Protein AF-A0A6C0M1I7-F1 (afdb_monomer_lite)

Radius of gyration: 25.64 Å; chains: 1; bounding box: 71×27×76 Å

Sequence (107 aa):
MKKLSLLESINTSKLFLGIMMILLNLGSKYLVDEFSNTEEDHSRNIILRRIAVFAVCFVGTRDIVTSLILTSGFVILASGIERRPTPKPETKKLASPYTSDPPMFKA

Foldseek 3Di:
DPVVVVQVCLLPDPVNLVVLVVLLVVLVVVVVVLVPDDPVCVVVCVVSVLSNQLSVLCNVPSGNVRSVVVSVVVVVVVVVVPPDDDDDPPPPPPPPPPPPDPPDPDD

Secondary structure (DSSP, 8-state):
--HHHHHHHHHH-HHHHHHHHHHHHHHHHHHHHHHSS-HHHHTTSHHHHHHHHHHHHHHHH--HHHHHHHHHHHHHHHHHH----PPP--------TT-S-------

Structure (mmCIF, N/CA/C/O backbone):
data_AF-A0A6C0M1I7-F1
#
_entry.id   AF-A0A6C0M1I7-F1
#
loop_
_atom_site.group_PDB
_atom_site.id
_atom_site.type_symbol
_atom_site.label_atom_id
_atom_site.label_alt_id
_atom_site.label_comp_id
_atom_site.label_asym_id
_atom_site.label_entity_id
_atom_site.label_seq_id
_atom_site.pdbx_PDB_ins_code
_atom_site.Cartn_x
_atom_site.Cartn_y
_atom_site.Cartn_z
_atom_site.occupancy
_atom_site.B_iso_or_equiv
_atom_site.auth_seq_id
_atom_site.auth_comp_id
_atom_site.auth_asym_id
_atom_site.auth_atom_id
_atom_site.pdbx_PDB_model_num
ATOM 1 N N . MET A 1 1 ? -9.049 -9.535 25.785 1.00 51.41 1 MET A N 1
ATOM 2 C CA . MET A 1 1 ? -9.431 -9.206 24.392 1.00 51.41 1 MET A CA 1
ATOM 3 C C . MET A 1 1 ? -9.234 -7.708 24.116 1.00 51.41 1 MET A C 1
ATOM 5 O O . MET A 1 1 ? -10.201 -6.971 24.079 1.00 51.41 1 MET A O 1
ATOM 9 N N . LYS A 1 2 ? -7.988 -7.228 23.965 1.00 57.31 2 LYS A N 1
ATOM 10 C CA . LYS A 1 2 ? -7.682 -5.793 23.722 1.00 57.31 2 LYS A CA 1
ATOM 11 C C . LYS A 1 2 ? -7.192 -5.483 22.294 1.00 57.31 2 LYS A C 1
ATOM 13 O O . LYS A 1 2 ? -6.983 -4.328 21.961 1.00 57.31 2 LYS A O 1
ATOM 18 N N . LYS A 1 3 ? -6.993 -6.499 21.441 1.00 56.00 3 LYS A N 1
ATOM 19 C CA . LYS A 1 3 ? -6.393 -6.314 20.103 1.00 56.00 3 LYS A CA 1
ATOM 20 C C . LYS A 1 3 ? -7.342 -5.703 19.059 1.00 56.00 3 LYS A C 1
ATOM 22 O O . LYS A 1 3 ? -6.857 -5.067 18.133 1.00 56.00 3 LYS A O 1
ATOM 27 N N . LEU A 1 4 ? -8.658 -5.858 19.215 1.00 60.91 4 LEU A N 1
ATOM 28 C CA . LEU A 1 4 ? -9.645 -5.366 18.242 1.00 60.91 4 LEU A CA 1
ATOM 29 C C . LEU A 1 4 ? -9.843 -3.843 18.325 1.00 60.91 4 LEU A C 1
ATOM 31 O O . LEU A 1 4 ? -9.925 -3.191 17.290 1.00 60.91 4 LEU A O 1
ATOM 35 N N . SER A 1 5 ? -9.791 -3.257 19.528 1.00 65.06 5 SER A N 1
ATOM 36 C CA . SER A 1 5 ? -10.058 -1.821 19.715 1.00 65.06 5 SER A CA 1
ATOM 37 C C . SER A 1 5 ? -8.992 -0.917 19.090 1.00 65.06 5 SER A C 1
ATOM 39 O O . SER A 1 5 ? -9.295 0.195 18.664 1.00 65.06 5 SER A O 1
ATOM 41 N N . LEU A 1 6 ? -7.737 -1.377 19.028 1.00 68.06 6 LEU A N 1
ATOM 42 C CA . LEU A 1 6 ? -6.648 -0.630 18.392 1.00 68.06 6 LEU A CA 1
ATOM 43 C C . LEU A 1 6 ? -6.784 -0.635 16.867 1.00 68.06 6 LEU A C 1
ATOM 45 O O . LEU A 1 6 ? -6.601 0.406 16.246 1.00 68.06 6 LEU A O 1
ATOM 49 N N . LEU A 1 7 ? -7.151 -1.774 16.273 1.00 71.94 7 LEU A N 1
ATOM 50 C CA . LEU A 1 7 ? -7.402 -1.873 14.833 1.00 71.94 7 LEU A CA 1
ATOM 51 C C . LEU A 1 7 ? -8.602 -1.015 14.419 1.00 71.94 7 LEU A C 1
ATOM 53 O O . LEU A 1 7 ? -8.497 -0.258 13.459 1.00 71.94 7 LEU A O 1
ATOM 57 N N . GLU A 1 8 ? -9.695 -1.047 15.186 1.00 70.75 8 GLU A N 1
ATOM 58 C CA . GLU A 1 8 ? -10.840 -0.154 14.966 1.00 70.75 8 GLU A CA 1
ATOM 59 C C . GLU A 1 8 ? -10.455 1.320 15.083 1.00 70.75 8 GLU A C 1
ATOM 61 O O . GLU A 1 8 ? -10.842 2.124 14.235 1.00 70.75 8 GLU A O 1
ATOM 66 N N . SER A 1 9 ? -9.657 1.676 16.094 1.00 71.12 9 SER A N 1
ATOM 67 C CA . SER A 1 9 ? -9.209 3.059 16.297 1.00 71.12 9 SER A CA 1
ATOM 68 C C . SER A 1 9 ? -8.339 3.559 15.143 1.00 71.12 9 SER A C 1
ATOM 70 O O . SER A 1 9 ? -8.429 4.724 14.767 1.00 71.12 9 SER A O 1
ATOM 72 N N . ILE A 1 10 ? -7.508 2.694 14.553 1.00 72.25 10 ILE A N 1
ATOM 73 C CA . ILE A 1 10 ? -6.660 3.063 13.413 1.00 72.25 10 ILE A CA 1
ATOM 74 C C . ILE A 1 10 ? -7.488 3.141 12.123 1.00 72.25 10 ILE A C 1
ATOM 76 O O . ILE A 1 10 ? -7.348 4.108 11.377 1.00 72.25 10 ILE A O 1
ATOM 80 N N . ASN A 1 11 ? -8.395 2.187 11.894 1.00 76.19 11 ASN A N 1
ATOM 81 C CA . ASN A 1 11 ? -9.270 2.169 10.718 1.00 76.19 11 ASN A CA 1
ATOM 82 C C . ASN A 1 11 ? -10.222 3.377 10.674 1.00 76.19 11 ASN A C 1
ATOM 84 O O . ASN A 1 11 ? -10.490 3.926 9.607 1.00 76.19 11 ASN A O 1
ATOM 88 N N . THR A 1 12 ? -10.709 3.835 11.830 1.00 77.38 12 THR A N 1
ATOM 89 C CA . THR A 1 12 ? -11.620 4.991 11.924 1.00 77.38 12 THR A CA 1
ATOM 90 C C . THR A 1 12 ? -10.904 6.337 12.052 1.00 77.38 12 THR A C 1
ATOM 92 O O . THR A 1 12 ? -11.537 7.391 11.924 1.00 77.38 12 THR A O 1
ATOM 95 N N . SER A 1 13 ? -9.586 6.342 12.270 1.00 83.50 13 SER A N 1
ATOM 96 C CA . SER A 1 13 ? -8.824 7.576 12.440 1.00 83.50 13 SER A CA 1
ATOM 97 C C . SER A 1 13 ? -8.732 8.366 11.134 1.00 83.50 13 SER A C 1
ATOM 99 O O . SER A 1 13 ? -8.077 7.969 10.168 1.00 83.50 13 SER A O 1
ATOM 101 N N . LYS A 1 14 ? -9.330 9.563 11.135 1.00 84.88 14 LYS A N 1
ATOM 102 C CA . LYS A 1 14 ? -9.264 10.515 10.013 1.00 84.88 14 LYS A CA 1
ATOM 103 C C . LYS A 1 14 ? -7.828 10.926 9.676 1.00 84.88 14 LYS A C 1
ATOM 105 O O . LYS A 1 14 ? -7.533 11.186 8.514 1.00 84.88 14 LYS A O 1
ATOM 110 N N . LEU A 1 15 ? -6.936 10.963 10.673 1.00 86.75 15 LEU A N 1
ATOM 111 C CA . LEU A 1 15 ? -5.519 11.272 10.462 1.00 86.75 15 LEU A CA 1
ATOM 112 C C . LEU A 1 15 ? -4.829 10.176 9.655 1.00 86.75 15 LEU A C 1
ATOM 114 O O . LEU A 1 15 ? -4.111 10.477 8.708 1.00 86.75 15 LEU A O 1
ATOM 118 N N . PHE A 1 16 ? -5.083 8.911 9.993 1.00 85.62 16 PHE A N 1
ATOM 119 C CA . PHE A 1 16 ? -4.508 7.786 9.266 1.00 85.62 16 PHE A CA 1
ATOM 120 C C . PHE A 1 16 ? -5.001 7.757 7.815 1.00 85.62 16 PHE A C 1
ATOM 122 O O . PHE A 1 16 ? -4.198 7.635 6.891 1.00 85.62 16 PHE A O 1
ATOM 129 N N . LEU A 1 17 ? -6.300 7.994 7.604 1.00 88.50 17 LEU A N 1
ATOM 130 C CA . LEU A 1 17 ? -6.869 8.135 6.264 1.00 88.50 17 LEU A CA 1
ATOM 131 C C . LEU A 1 17 ? -6.221 9.287 5.474 1.00 88.50 17 LEU A C 1
ATOM 133 O O . LEU A 1 17 ? -5.879 9.112 4.306 1.00 88.50 17 LEU A O 1
ATOM 137 N N . GLY A 1 18 ? -6.010 10.443 6.110 1.00 88.62 18 GLY A N 1
ATOM 138 C CA . GLY A 1 18 ? -5.346 11.595 5.494 1.00 88.62 18 GLY A CA 1
ATOM 139 C C . GLY A 1 18 ? -3.893 11.313 5.099 1.00 88.62 18 GLY A C 1
ATOM 140 O O . GLY A 1 18 ? -3.488 11.637 3.984 1.00 88.62 18 GLY A O 1
ATOM 141 N N . ILE A 1 19 ? -3.128 10.641 5.966 1.00 89.44 19 ILE A N 1
ATOM 142 C CA . ILE A 1 19 ? -1.752 10.211 5.664 1.00 89.44 19 ILE A CA 1
ATOM 143 C C . ILE A 1 19 ? -1.747 9.276 4.451 1.00 89.44 19 ILE A C 1
ATOM 145 O O . ILE A 1 19 ? -0.944 9.461 3.540 1.00 89.44 19 ILE A O 1
ATOM 149 N N . MET A 1 20 ? -2.668 8.312 4.398 1.00 89.69 20 MET A N 1
ATOM 150 C CA . MET A 1 20 ? -2.772 7.372 3.277 1.00 89.69 20 MET A CA 1
ATOM 151 C C . MET A 1 20 ? -3.170 8.065 1.967 1.00 89.69 20 MET A C 1
ATOM 153 O O . MET A 1 20 ? -2.663 7.696 0.912 1.00 89.69 20 MET A O 1
ATOM 157 N N . MET A 1 21 ? -3.993 9.117 2.020 1.00 88.50 21 MET A N 1
ATOM 158 C CA . MET A 1 21 ? -4.315 9.957 0.857 1.00 88.50 21 MET A CA 1
ATOM 159 C C . MET A 1 21 ? -3.092 10.703 0.307 1.00 88.50 21 MET A C 1
ATOM 161 O O . MET A 1 21 ? -2.893 10.742 -0.907 1.00 88.50 21 MET A O 1
ATOM 165 N N . ILE A 1 22 ? -2.251 11.264 1.181 1.00 89.75 22 ILE A N 1
ATOM 166 C CA . ILE A 1 22 ? -0.993 11.912 0.774 1.00 89.75 22 ILE A CA 1
ATOM 167 C C . ILE A 1 22 ? -0.040 10.875 0.178 1.00 89.75 22 ILE A C 1
ATOM 169 O O . ILE A 1 22 ? 0.572 11.119 -0.860 1.00 89.75 22 ILE A O 1
ATOM 173 N N . LEU A 1 23 ? 0.053 9.701 0.803 1.00 87.69 23 LEU A N 1
ATOM 174 C CA . LEU A 1 23 ? 0.907 8.607 0.351 1.00 87.69 23 LEU A CA 1
ATOM 175 C C . LEU A 1 23 ? 0.478 8.091 -1.029 1.00 87.69 23 LEU A C 1
ATOM 177 O O . LEU A 1 23 ? 1.327 7.828 -1.874 1.00 87.69 23 LEU A O 1
ATOM 181 N N . LEU A 1 24 ? -0.827 8.028 -1.294 1.00 85.75 24 LEU A N 1
ATOM 182 C CA . LEU A 1 24 ? -1.382 7.693 -2.605 1.00 85.75 24 LEU A CA 1
ATOM 183 C C . LEU A 1 24 ? -1.045 8.756 -3.657 1.00 85.75 24 LEU A C 1
ATOM 185 O O . LEU A 1 24 ? -0.674 8.421 -4.782 1.00 85.75 24 LEU A O 1
ATOM 189 N N . ASN A 1 25 ? -1.116 10.034 -3.281 1.00 85.12 25 ASN A N 1
ATOM 190 C CA . ASN A 1 25 ? -0.729 11.136 -4.156 1.00 85.12 25 ASN A CA 1
ATOM 191 C C . ASN A 1 25 ? 0.771 11.073 -4.499 1.00 85.12 25 ASN A C 1
ATOM 193 O O . ASN A 1 25 ? 1.139 11.151 -5.669 1.00 85.12 25 ASN A O 1
ATOM 197 N N . LEU A 1 26 ? 1.626 10.806 -3.505 1.00 83.12 26 LEU A N 1
ATOM 198 C CA . LEU A 1 26 ? 3.059 10.575 -3.694 1.00 83.12 26 LEU A CA 1
ATOM 199 C C . LEU A 1 26 ? 3.313 9.351 -4.584 1.00 83.12 26 LEU A C 1
ATOM 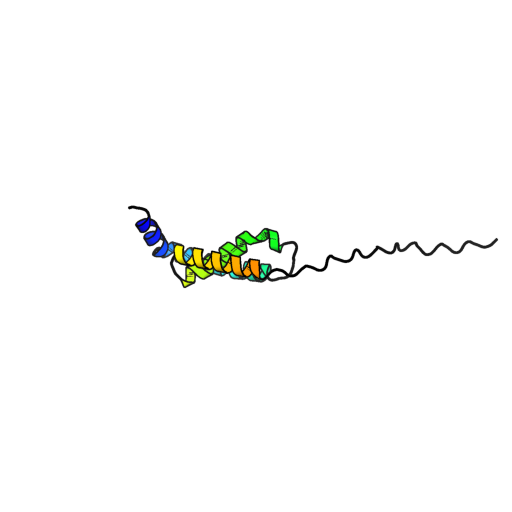201 O O . LEU A 1 26 ? 4.118 9.403 -5.512 1.00 83.12 26 LEU A O 1
ATOM 205 N N . GLY A 1 27 ? 2.559 8.278 -4.346 1.00 75.38 27 GLY A N 1
ATOM 206 C CA . GLY A 1 27 ? 2.595 7.042 -5.114 1.00 75.38 27 GLY A CA 1
ATOM 207 C C . GLY A 1 27 ? 2.326 7.238 -6.603 1.00 75.38 27 GLY A C 1
ATOM 208 O O . GLY A 1 27 ? 2.856 6.468 -7.387 1.00 75.38 27 GLY A O 1
ATOM 209 N N . SER A 1 28 ? 1.595 8.273 -7.030 1.00 76.25 28 SER A N 1
ATOM 210 C CA . SER A 1 28 ? 1.339 8.519 -8.459 1.00 76.25 28 SER A CA 1
ATOM 211 C C . SER A 1 28 ? 2.618 8.751 -9.276 1.00 76.25 28 SER A C 1
ATOM 213 O O . SER A 1 28 ? 2.755 8.202 -10.366 1.00 76.25 28 SER A O 1
ATOM 215 N N . LYS A 1 29 ? 3.592 9.490 -8.727 1.00 74.06 29 LYS A N 1
ATOM 216 C CA . LYS A 1 29 ? 4.886 9.736 -9.379 1.00 74.06 29 LYS A CA 1
ATOM 217 C C . LYS A 1 29 ? 5.746 8.476 -9.390 1.00 74.06 29 LYS A C 1
ATOM 219 O O . LYS A 1 29 ? 6.306 8.129 -10.422 1.00 74.06 29 LYS A O 1
ATOM 224 N N . TYR A 1 30 ? 5.823 7.790 -8.249 1.00 69.38 30 TYR A N 1
ATOM 225 C CA . TYR A 1 30 ? 6.668 6.607 -8.101 1.00 69.38 30 TYR A CA 1
ATOM 226 C C . TYR A 1 30 ? 6.113 5.400 -8.852 1.00 69.38 30 TYR A C 1
ATOM 228 O O . TYR A 1 30 ? 6.883 4.696 -9.476 1.00 69.38 30 TYR A O 1
ATOM 236 N N . LEU A 1 31 ? 4.796 5.176 -8.868 1.00 67.38 31 LEU A N 1
ATOM 237 C CA . LEU A 1 31 ? 4.194 4.085 -9.636 1.00 67.38 31 LEU A CA 1
ATOM 238 C C . LEU A 1 31 ? 4.428 4.262 -11.139 1.00 67.38 31 LEU A C 1
ATOM 240 O O . LEU A 1 31 ? 4.776 3.291 -11.796 1.00 67.38 31 LEU A O 1
ATOM 244 N N . VAL A 1 32 ? 4.265 5.475 -11.677 1.00 65.88 32 VAL A N 1
ATOM 245 C CA . VAL A 1 32 ? 4.480 5.754 -13.109 1.00 65.88 32 VAL A CA 1
ATOM 246 C C . VAL A 1 32 ? 5.946 5.574 -13.505 1.00 65.88 32 VAL A C 1
ATOM 248 O O . VAL A 1 32 ? 6.225 4.936 -14.518 1.00 65.88 32 VAL A O 1
ATOM 251 N N . ASP A 1 33 ? 6.873 6.089 -12.698 1.00 63.16 33 ASP A N 1
ATOM 252 C CA . ASP A 1 33 ? 8.317 5.964 -12.936 1.00 63.16 33 ASP A CA 1
ATOM 253 C C . ASP A 1 33 ? 8.771 4.494 -12.884 1.00 63.16 33 ASP A C 1
ATOM 255 O O . ASP A 1 33 ? 9.538 4.018 -13.713 1.00 63.16 33 ASP A O 1
ATOM 259 N N . GLU A 1 34 ? 8.179 3.721 -11.980 1.00 59.94 34 GLU A N 1
ATOM 260 C CA . GLU A 1 34 ? 8.459 2.304 -11.769 1.00 59.94 34 GLU A CA 1
ATOM 261 C C . GLU A 1 34 ? 7.886 1.374 -12.871 1.00 59.94 34 GLU A C 1
ATOM 263 O O . GLU A 1 34 ? 8.319 0.225 -13.020 1.00 59.94 34 GLU A O 1
ATOM 268 N N . PHE A 1 35 ? 6.913 1.847 -13.660 1.00 56.59 35 PHE A N 1
ATOM 269 C CA . PHE A 1 35 ? 6.491 1.199 -14.912 1.00 56.59 35 PHE A CA 1
ATOM 270 C C . PHE A 1 35 ? 7.353 1.628 -16.111 1.00 56.59 35 PHE A C 1
ATOM 272 O O . PHE A 1 35 ? 7.304 0.986 -17.160 1.00 56.59 35 PHE A O 1
ATOM 279 N N . SER A 1 36 ? 8.161 2.682 -15.968 1.00 59.81 36 SER A N 1
ATOM 280 C CA . SER A 1 36 ? 8.979 3.248 -17.035 1.00 59.81 36 SER A CA 1
ATOM 281 C C . SER A 1 36 ? 10.407 2.669 -17.057 1.00 59.81 36 SER A C 1
ATOM 283 O O . SER A 1 36 ? 11.391 3.358 -16.830 1.00 59.81 36 SER A O 1
ATOM 285 N N . ASN A 1 37 ? 10.512 1.403 -17.466 1.00 54.12 37 ASN A N 1
ATOM 286 C CA . ASN A 1 37 ? 11.535 0.925 -18.417 1.00 54.12 37 ASN A CA 1
ATOM 287 C C . ASN A 1 37 ? 13.013 0.689 -18.018 1.00 54.12 37 ASN A C 1
ATOM 289 O O . ASN A 1 37 ? 13.824 0.535 -18.931 1.00 54.12 37 ASN A O 1
ATOM 293 N N . THR A 1 38 ? 13.393 0.504 -16.749 1.00 58.66 38 THR A N 1
ATOM 294 C CA . THR A 1 38 ? 14.730 -0.067 -16.446 1.00 58.66 38 THR A CA 1
ATOM 295 C C . THR A 1 38 ? 14.609 -1.349 -15.624 1.00 58.66 38 THR A C 1
ATOM 297 O O . THR A 1 38 ? 14.409 -1.316 -14.412 1.00 58.66 38 THR A O 1
ATOM 300 N N . GLU A 1 39 ? 14.736 -2.501 -16.292 1.00 55.38 39 GLU A N 1
ATOM 301 C CA . GLU A 1 39 ? 14.705 -3.859 -15.708 1.00 55.38 39 GLU A CA 1
ATOM 302 C C . GLU A 1 39 ? 15.656 -4.014 -14.498 1.00 55.38 39 GLU A C 1
ATOM 304 O O . GLU A 1 39 ? 15.373 -4.754 -13.558 1.00 55.38 39 GLU A O 1
ATOM 309 N N . GLU A 1 40 ? 16.762 -3.266 -14.486 1.00 58.88 40 GLU A N 1
ATOM 310 C CA . GLU A 1 40 ? 17.789 -3.272 -13.433 1.00 58.88 40 GLU A CA 1
ATOM 311 C C . GLU A 1 40 ? 17.322 -2.585 -12.134 1.00 58.88 40 GLU A C 1
ATOM 313 O O . GLU A 1 40 ? 17.730 -2.955 -11.029 1.00 58.88 40 GLU A O 1
ATOM 318 N N . ASP A 1 41 ? 16.409 -1.620 -12.251 1.00 58.03 41 ASP A N 1
ATOM 319 C CA . ASP A 1 41 ? 15.888 -0.828 -11.135 1.00 58.03 41 ASP A CA 1
ATOM 320 C C . ASP A 1 41 ? 14.589 -1.405 -10.559 1.00 58.03 41 ASP A C 1
ATOM 322 O O . ASP A 1 41 ? 14.253 -1.147 -9.399 1.00 58.03 41 ASP A O 1
ATOM 326 N N . HIS A 1 42 ? 13.906 -2.264 -11.323 1.00 57.81 42 HIS A N 1
ATOM 327 C CA . HIS A 1 42 ? 12.665 -2.929 -10.926 1.00 57.81 42 HIS A CA 1
ATOM 328 C C . HIS A 1 42 ? 12.810 -3.707 -9.606 1.00 57.81 42 HIS A C 1
ATOM 330 O O . HIS A 1 42 ? 11.922 -3.684 -8.750 1.00 57.81 42 HIS A O 1
ATOM 336 N N . SER A 1 43 ? 13.952 -4.371 -9.395 1.00 59.62 43 SER A N 1
ATOM 337 C CA . SER A 1 43 ? 14.202 -5.131 -8.164 1.00 59.62 43 SER A CA 1
ATOM 338 C C . SER A 1 43 ? 14.474 -4.239 -6.950 1.00 59.62 43 SER A C 1
ATOM 340 O O . SER A 1 43 ? 14.236 -4.669 -5.819 1.00 59.62 43 SER A O 1
ATOM 342 N N . ARG A 1 44 ? 14.990 -3.019 -7.144 1.00 63.81 44 ARG A N 1
ATOM 343 C CA . ARG A 1 44 ? 15.428 -2.151 -6.039 1.00 63.81 44 ARG A CA 1
ATOM 344 C C . ARG A 1 44 ? 14.254 -1.499 -5.309 1.00 63.81 44 ARG A C 1
ATO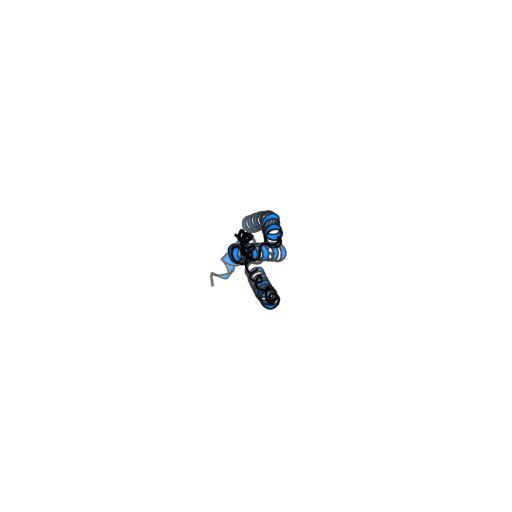M 346 O O . ARG A 1 44 ? 14.335 -1.268 -4.105 1.00 63.81 44 ARG A O 1
ATOM 353 N N . ASN A 1 45 ? 13.141 -1.283 -6.004 1.00 71.38 45 ASN A N 1
ATOM 354 C CA . ASN A 1 45 ? 12.014 -0.508 -5.490 1.00 71.38 45 ASN A CA 1
ATOM 355 C C . ASN A 1 45 ? 10.739 -1.336 -5.219 1.00 71.38 45 ASN A C 1
ATOM 357 O O . ASN A 1 45 ? 9.679 -0.791 -4.902 1.00 71.38 45 ASN A O 1
ATOM 361 N N . ILE A 1 46 ? 10.839 -2.670 -5.213 1.00 76.69 46 ILE A N 1
ATOM 362 C CA . ILE A 1 46 ? 9.700 -3.572 -4.967 1.00 76.69 46 ILE A CA 1
ATOM 363 C C . ILE A 1 46 ? 8.938 -3.282 -3.659 1.00 76.69 46 ILE A C 1
ATOM 365 O O . ILE A 1 46 ? 7.731 -3.517 -3.571 1.00 76.69 46 ILE A O 1
ATOM 369 N N . ILE A 1 47 ? 9.614 -2.739 -2.641 1.00 81.25 47 ILE A N 1
ATOM 370 C CA . ILE A 1 47 ? 8.992 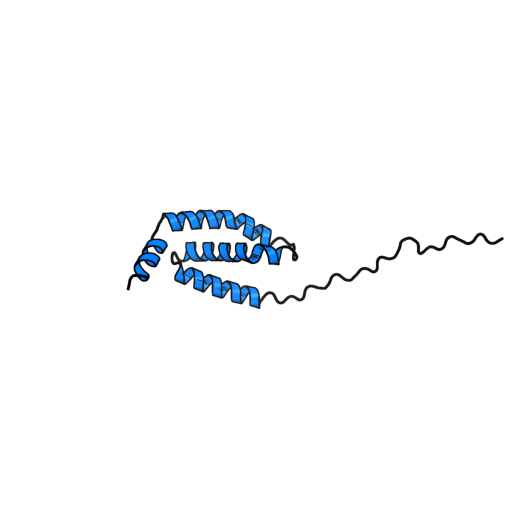-2.333 -1.371 1.00 81.25 47 ILE A CA 1
ATOM 371 C C . ILE A 1 47 ? 8.080 -1.117 -1.579 1.00 81.25 47 ILE A C 1
ATOM 373 O O . ILE A 1 47 ? 6.942 -1.118 -1.112 1.00 81.25 47 ILE A O 1
ATOM 377 N N . LEU A 1 48 ? 8.551 -0.110 -2.317 1.00 81.12 48 LEU A N 1
ATOM 378 C CA . LEU A 1 48 ? 7.803 1.108 -2.641 1.00 81.12 48 LEU A CA 1
ATOM 379 C C . LEU A 1 48 ? 6.517 0.770 -3.402 1.00 81.12 48 LEU A C 1
ATOM 381 O O . LEU A 1 48 ? 5.441 1.254 -3.051 1.00 81.12 48 LEU A O 1
ATOM 385 N N . ARG A 1 49 ? 6.605 -0.156 -4.362 1.00 79.38 49 ARG A N 1
ATOM 386 C CA . ARG A 1 49 ? 5.450 -0.651 -5.121 1.00 79.38 49 ARG A CA 1
ATOM 387 C C . ARG A 1 49 ? 4.412 -1.338 -4.229 1.00 79.38 49 ARG A C 1
ATOM 389 O O . ARG A 1 49 ? 3.219 -1.073 -4.354 1.00 79.38 49 ARG A O 1
ATOM 396 N N . ARG A 1 50 ? 4.850 -2.182 -3.285 1.00 87.12 50 ARG A N 1
ATOM 397 C CA . ARG A 1 50 ? 3.958 -2.858 -2.320 1.00 87.12 50 ARG A CA 1
ATOM 398 C C . ARG A 1 50 ? 3.265 -1.867 -1.386 1.00 87.12 50 ARG A C 1
ATOM 400 O O . ARG A 1 50 ? 2.073 -2.017 -1.131 1.00 87.12 50 ARG A O 1
ATOM 407 N N . ILE A 1 51 ? 3.985 -0.845 -0.918 1.00 87.88 51 ILE A N 1
ATOM 408 C CA . ILE A 1 51 ? 3.422 0.220 -0.074 1.00 87.88 51 ILE A CA 1
ATOM 409 C C . ILE A 1 51 ? 2.393 1.049 -0.856 1.00 87.88 51 ILE A C 1
ATOM 411 O O . ILE A 1 51 ? 1.338 1.378 -0.318 1.00 87.88 51 ILE A O 1
ATOM 415 N N . ALA A 1 52 ? 2.660 1.355 -2.126 1.00 86.31 52 ALA A N 1
ATOM 416 C CA . ALA A 1 52 ? 1.736 2.111 -2.964 1.00 86.31 52 ALA A CA 1
ATOM 417 C C . ALA A 1 52 ? 0.429 1.342 -3.228 1.00 86.31 52 ALA A C 1
ATOM 419 O O . ALA A 1 52 ? -0.655 1.895 -3.044 1.00 86.31 52 ALA A O 1
ATOM 420 N N . VAL A 1 53 ? 0.514 0.053 -3.578 1.00 88.44 53 VAL A N 1
ATOM 421 C CA . VAL A 1 53 ? -0.671 -0.811 -3.741 1.00 88.44 53 VAL A CA 1
ATOM 422 C C . VAL A 1 53 ? -1.456 -0.899 -2.433 1.00 88.44 53 VAL A C 1
ATOM 424 O O . VAL A 1 53 ? -2.675 -0.735 -2.436 1.00 88.44 53 VAL A O 1
ATOM 427 N N . PHE A 1 54 ? -0.761 -1.071 -1.307 1.00 90.88 54 PHE A N 1
ATOM 428 C CA . PHE A 1 54 ? -1.390 -1.066 0.010 1.00 90.88 54 PHE A CA 1
ATOM 429 C C . PHE A 1 54 ? -2.150 0.234 0.290 1.00 90.88 54 PHE A C 1
ATOM 431 O O . PHE A 1 54 ? -3.295 0.180 0.734 1.00 90.88 54 PHE A O 1
ATOM 438 N N . ALA A 1 55 ? -1.555 1.394 -0.005 1.00 90.06 55 ALA A N 1
ATOM 439 C CA . ALA A 1 55 ? -2.203 2.688 0.191 1.00 90.06 55 ALA A CA 1
ATOM 440 C C . ALA A 1 55 ? -3.481 2.824 -0.654 1.00 90.06 55 ALA A C 1
ATOM 442 O O . ALA A 1 55 ? -4.507 3.266 -0.138 1.00 90.06 55 ALA A O 1
ATOM 443 N N . VAL A 1 56 ? -3.459 2.377 -1.915 1.00 88.88 56 VAL A N 1
ATOM 444 C CA . VAL A 1 56 ? -4.644 2.355 -2.795 1.00 88.88 56 VAL A CA 1
ATOM 445 C C . VAL A 1 56 ? -5.737 1.449 -2.230 1.00 88.88 56 VAL A C 1
ATOM 447 O O . VAL A 1 56 ? -6.883 1.881 -2.081 1.00 88.88 56 VAL A O 1
ATOM 450 N N . CYS A 1 57 ? -5.392 0.216 -1.853 1.00 90.88 57 CYS A N 1
ATOM 451 C CA . CYS A 1 57 ? -6.346 -0.724 -1.271 1.00 90.88 57 CYS A CA 1
ATOM 452 C C . CYS A 1 57 ? -6.917 -0.211 0.056 1.00 90.88 57 CYS A C 1
ATOM 454 O O . CYS A 1 57 ? -8.114 -0.357 0.302 1.00 90.88 57 CYS A O 1
ATOM 456 N N . PHE A 1 58 ? -6.096 0.417 0.900 1.00 90.25 58 PHE A N 1
ATOM 457 C CA . PHE A 1 58 ? -6.535 0.973 2.175 1.00 90.25 58 PHE A CA 1
ATOM 458 C C . PHE A 1 58 ? -7.477 2.166 1.994 1.00 90.25 58 PHE A C 1
ATOM 460 O O . PHE A 1 58 ? -8.514 2.213 2.647 1.00 90.25 58 PHE A O 1
ATOM 467 N N . VAL A 1 59 ? -7.184 3.103 1.085 1.00 89.25 59 VAL A N 1
ATOM 468 C CA . VAL A 1 59 ? -8.084 4.241 0.820 1.00 89.25 59 VAL A CA 1
ATOM 469 C C . VAL A 1 59 ? -9.447 3.764 0.299 1.00 89.25 59 VAL A C 1
ATOM 471 O O . VAL A 1 59 ? -10.472 4.328 0.683 1.00 89.25 59 VAL A O 1
ATOM 474 N N . GLY A 1 60 ? -9.470 2.705 -0.520 1.00 85.69 60 GLY A N 1
ATOM 475 C CA . GLY A 1 60 ? -10.706 2.116 -1.046 1.00 85.69 60 GLY A CA 1
ATOM 476 C C . GLY A 1 60 ? -11.523 1.313 -0.025 1.00 85.69 60 GLY A C 1
ATOM 477 O O . GLY A 1 60 ? -12.748 1.343 -0.073 1.00 85.69 60 GLY A O 1
ATOM 478 N N . THR A 1 61 ? -10.868 0.613 0.906 1.00 87.75 61 THR A N 1
ATOM 479 C CA . THR A 1 61 ? -11.540 -0.287 1.871 1.00 87.75 61 THR A CA 1
ATOM 480 C C . THR A 1 61 ? -11.747 0.326 3.255 1.00 87.75 61 THR A C 1
ATOM 482 O O . THR A 1 61 ? -12.660 -0.080 3.966 1.00 87.75 61 THR A O 1
ATOM 485 N N . ARG A 1 62 ? -10.923 1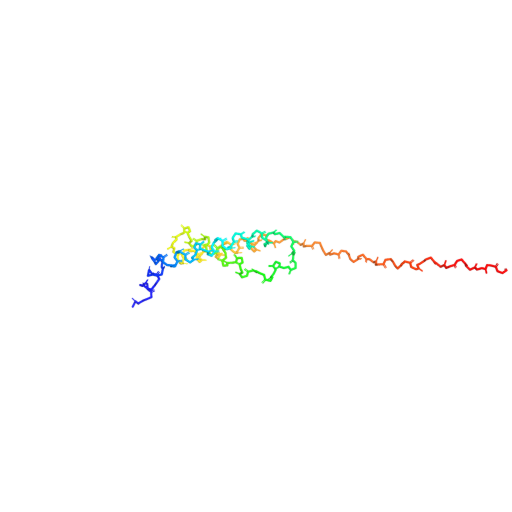.308 3.642 1.00 86.50 62 ARG A N 1
ATOM 486 C CA . ARG A 1 62 ? -10.839 1.895 4.994 1.00 86.50 62 ARG A CA 1
ATOM 487 C C . ARG A 1 62 ? -10.620 0.873 6.116 1.00 86.50 62 ARG A C 1
ATOM 489 O O . ARG A 1 62 ? -10.927 1.148 7.273 1.00 86.50 62 ARG A O 1
ATOM 496 N N . ASP A 1 63 ? -10.061 -0.286 5.785 1.00 87.00 63 ASP A N 1
ATOM 497 C CA . ASP A 1 63 ? -9.751 -1.343 6.741 1.00 87.00 63 ASP A CA 1
ATOM 498 C C . ASP A 1 63 ? -8.366 -1.930 6.460 1.00 87.00 63 ASP A C 1
ATOM 500 O O . ASP A 1 63 ? -8.122 -2.489 5.392 1.00 87.00 63 ASP A O 1
ATOM 504 N N . ILE A 1 64 ? -7.468 -1.819 7.444 1.00 88.56 64 ILE A N 1
ATOM 505 C CA . ILE A 1 64 ? -6.101 -2.345 7.398 1.00 88.56 64 ILE A CA 1
ATOM 506 C C . ILE A 1 64 ? -6.066 -3.844 7.114 1.00 88.56 64 ILE A C 1
ATOM 508 O O . ILE A 1 64 ? -5.184 -4.298 6.392 1.00 88.56 64 ILE A O 1
ATOM 512 N N . VAL A 1 65 ? -6.975 -4.633 7.692 1.00 88.94 65 VAL A N 1
ATOM 513 C CA . VAL A 1 65 ? -6.920 -6.096 7.550 1.00 88.94 65 VAL A CA 1
ATOM 514 C C . VAL A 1 65 ? -7.301 -6.482 6.127 1.00 88.94 65 VAL A C 1
ATOM 516 O O . VAL A 1 65 ? -6.574 -7.217 5.455 1.00 88.94 65 VAL A O 1
ATOM 519 N N . THR A 1 66 ? -8.408 -5.922 5.648 1.00 89.75 66 THR A N 1
ATOM 520 C CA . THR A 1 66 ? -8.900 -6.146 4.289 1.00 89.75 66 THR A CA 1
ATOM 521 C C . THR A 1 66 ? -7.906 -5.634 3.242 1.00 89.75 66 THR A C 1
ATOM 523 O O . THR A 1 66 ? -7.636 -6.332 2.263 1.00 89.75 66 THR A O 1
ATOM 526 N N . SER A 1 67 ? -7.290 -4.465 3.455 1.00 91.75 67 SER A N 1
ATOM 527 C CA . SER A 1 67 ? -6.299 -3.918 2.523 1.00 91.75 67 SER A CA 1
ATOM 528 C C . SER A 1 67 ? -5.013 -4.744 2.465 1.00 91.75 67 SER A C 1
ATOM 530 O O . SER A 1 67 ? -4.436 -4.890 1.383 1.00 91.75 67 SER A O 1
ATOM 532 N N . LEU A 1 68 ? -4.579 -5.335 3.584 1.00 91.31 68 LEU A N 1
ATOM 533 C CA . LEU A 1 68 ? -3.410 -6.216 3.617 1.00 91.31 68 LEU A CA 1
ATOM 534 C C . LEU A 1 68 ? -3.662 -7.498 2.814 1.00 91.31 68 LEU A C 1
ATOM 536 O O . LEU A 1 68 ? -2.823 -7.882 2.003 1.00 91.31 68 LEU A O 1
ATOM 540 N N . ILE A 1 69 ? -4.836 -8.116 2.990 1.00 93.94 69 ILE A N 1
ATOM 541 C CA . ILE A 1 69 ? -5.244 -9.321 2.250 1.00 93.94 69 ILE A CA 1
ATOM 542 C C . ILE A 1 69 ? -5.305 -9.028 0.747 1.00 93.94 69 ILE A C 1
ATOM 544 O O . ILE A 1 69 ? -4.759 -9.794 -0.050 1.00 93.94 69 ILE A O 1
ATOM 548 N N . LEU A 1 70 ? -5.909 -7.899 0.357 1.00 91.19 70 LEU A N 1
ATOM 549 C CA . LEU A 1 70 ? -5.965 -7.469 -1.043 1.00 91.19 70 LEU A CA 1
ATOM 550 C C . LEU A 1 70 ? -4.567 -7.268 -1.634 1.00 91.19 70 LEU A C 1
ATOM 552 O O . LEU A 1 70 ? -4.283 -7.741 -2.732 1.00 91.19 70 LEU A O 1
ATOM 556 N N . THR A 1 71 ? -3.680 -6.607 -0.888 1.00 91.44 71 THR A N 1
ATOM 557 C CA . THR A 1 71 ? -2.297 -6.363 -1.317 1.00 91.44 71 THR A CA 1
ATOM 558 C C . THR A 1 71 ? -1.540 -7.677 -1.487 1.00 91.44 71 THR A C 1
ATOM 560 O O . THR A 1 71 ? -0.845 -7.861 -2.483 1.00 91.44 71 THR A O 1
ATOM 563 N N . SER A 1 72 ? -1.694 -8.623 -0.558 1.00 92.50 72 SER A N 1
ATOM 564 C CA . SER A 1 72 ? -1.094 -9.953 -0.676 1.00 92.50 72 SER A CA 1
ATOM 565 C C . SER A 1 72 ? -1.604 -10.705 -1.907 1.00 92.50 72 SER A C 1
ATOM 567 O O . SER A 1 72 ? -0.793 -11.249 -2.655 1.00 92.50 72 SER A O 1
ATOM 569 N N . GLY A 1 73 ? -2.917 -10.686 -2.163 1.00 93.19 73 GLY A N 1
ATOM 570 C CA . GLY A 1 73 ? -3.503 -11.276 -3.369 1.00 93.19 73 GLY A CA 1
ATOM 571 C C . GLY A 1 73 ? -2.951 -10.647 -4.650 1.00 93.19 73 GLY A C 1
ATOM 572 O O . GLY A 1 73 ? -2.519 -11.363 -5.551 1.00 93.19 73 GLY A O 1
ATOM 573 N N . PHE A 1 74 ? -2.874 -9.315 -4.699 1.00 89.50 74 PHE A N 1
ATOM 574 C CA . PHE A 1 74 ? -2.293 -8.589 -5.827 1.00 89.50 74 PHE A CA 1
ATOM 575 C C . PHE A 1 74 ? -0.829 -8.969 -6.071 1.00 89.50 74 PHE A C 1
ATOM 577 O O . PHE A 1 74 ? -0.460 -9.259 -7.203 1.00 89.50 74 PHE A O 1
ATOM 584 N N . VAL A 1 75 ? 0.003 -9.008 -5.024 1.00 87.12 75 VAL A N 1
ATOM 585 C CA . VAL A 1 75 ? 1.429 -9.352 -5.153 1.00 87.12 75 VAL A CA 1
ATOM 586 C C . VAL A 1 75 ? 1.607 -10.766 -5.697 1.00 87.12 75 VAL A C 1
ATOM 588 O O . VAL A 1 75 ? 2.438 -10.965 -6.576 1.00 87.12 75 VAL A O 1
ATOM 591 N N . ILE A 1 76 ? 0.820 -11.737 -5.223 1.00 89.44 76 ILE A N 1
ATOM 592 C CA . ILE A 1 76 ? 0.884 -13.121 -5.715 1.00 89.44 76 ILE A CA 1
ATOM 593 C C . ILE A 1 76 ? 0.520 -13.184 -7.202 1.00 89.44 76 ILE A C 1
ATOM 595 O O . ILE A 1 76 ? 1.222 -13.836 -7.974 1.00 89.44 76 ILE A O 1
ATOM 599 N N . LEU A 1 77 ? -0.540 -12.485 -7.616 1.00 86.06 77 LEU A N 1
ATOM 600 C CA . LEU A 1 77 ? -0.963 -12.436 -9.017 1.00 86.06 77 LEU A CA 1
ATOM 601 C C . LEU A 1 77 ? 0.078 -11.739 -9.902 1.00 86.06 77 LEU A C 1
ATOM 603 O O . LEU A 1 77 ? 0.443 -12.271 -10.947 1.00 86.06 77 LEU A O 1
ATOM 607 N N . ALA A 1 78 ? 0.599 -10.594 -9.458 1.00 82.88 78 ALA A N 1
ATOM 608 C CA . ALA A 1 78 ? 1.625 -9.840 -10.172 1.00 82.88 78 ALA A CA 1
ATOM 609 C C . ALA A 1 78 ? 2.919 -10.656 -10.320 1.00 82.88 78 ALA A C 1
ATOM 611 O O . ALA A 1 78 ? 3.441 -10.803 -11.419 1.00 82.88 78 ALA A O 1
ATOM 612 N N . SER A 1 79 ? 3.390 -11.285 -9.239 1.00 79.19 79 SER A N 1
ATOM 613 C CA . SER A 1 79 ? 4.571 -12.159 -9.281 1.00 79.19 79 SER A CA 1
ATOM 614 C C . SER A 1 79 ? 4.342 -13.442 -10.089 1.00 79.19 79 SER A C 1
ATOM 616 O O . SER A 1 79 ? 5.285 -13.992 -10.650 1.00 79.19 79 SER A O 1
ATOM 618 N N . GLY A 1 80 ? 3.107 -13.943 -10.156 1.00 78.75 80 GLY A N 1
ATOM 619 C CA . GLY A 1 80 ? 2.761 -15.119 -10.954 1.00 78.75 80 GLY A CA 1
ATOM 620 C C . GLY A 1 80 ? 2.784 -14.862 -12.463 1.00 78.75 80 GLY A C 1
ATOM 621 O O . GLY A 1 80 ? 3.121 -15.774 -13.220 1.00 78.75 80 GLY A O 1
ATOM 622 N N . ILE A 1 81 ? 2.450 -13.640 -12.895 1.00 71.75 81 ILE A N 1
ATOM 623 C CA . ILE A 1 81 ? 2.327 -13.270 -14.313 1.00 71.75 81 ILE A CA 1
ATOM 624 C C . ILE A 1 81 ? 3.662 -12.836 -14.940 1.00 71.75 81 ILE A C 1
ATOM 626 O O . ILE A 1 81 ? 3.866 -13.002 -16.141 1.00 71.75 81 ILE A O 1
ATOM 630 N N . GLU A 1 82 ? 4.599 -12.345 -14.127 1.00 63.78 82 GLU A N 1
ATOM 631 C CA . GLU A 1 82 ? 5.907 -11.819 -14.537 1.00 63.78 82 GLU A CA 1
ATOM 632 C C . GLU A 1 82 ? 6.925 -12.943 -14.812 1.00 63.78 82 GLU A C 1
ATOM 634 O O . GLU A 1 82 ? 8.010 -13.014 -14.244 1.00 63.78 82 GLU A O 1
ATOM 639 N N . ARG A 1 83 ? 6.561 -13.889 -15.683 1.00 61.31 83 ARG A N 1
ATOM 640 C CA . ARG A 1 83 ? 7.475 -14.914 -16.208 1.00 61.31 83 ARG A CA 1
ATOM 641 C C . ARG A 1 83 ? 7.782 -14.639 -17.668 1.00 61.31 83 ARG A C 1
ATOM 643 O O . ARG A 1 83 ? 7.529 -15.481 -18.529 1.00 61.31 83 ARG A O 1
ATOM 650 N N . ARG A 1 84 ? 8.320 -13.459 -17.970 1.00 65.25 84 ARG A N 1
ATOM 651 C CA . ARG A 1 84 ? 8.923 -13.229 -19.281 1.00 65.25 84 ARG A CA 1
ATOM 652 C C . ARG A 1 84 ? 10.420 -13.498 -19.150 1.00 65.25 84 ARG A C 1
ATOM 654 O O . ARG A 1 84 ? 11.086 -12.757 -18.436 1.00 65.25 84 ARG A O 1
ATOM 661 N N . PRO A 1 85 ? 10.968 -14.562 -19.766 1.00 61.88 85 PRO A N 1
ATOM 662 C CA . PRO A 1 85 ? 12.412 -14.696 -19.838 1.00 61.88 85 PRO A CA 1
ATOM 663 C C . PRO A 1 85 ? 12.928 -13.485 -20.614 1.00 61.88 85 PRO A C 1
ATOM 665 O O . PRO A 1 85 ? 12.583 -13.296 -21.783 1.00 61.88 85 PRO A O 1
ATOM 668 N N . THR A 1 86 ? 13.690 -12.628 -19.943 1.00 62.75 86 THR A N 1
ATOM 669 C CA . THR A 1 86 ? 14.385 -11.528 -20.599 1.00 62.75 86 THR A CA 1
ATOM 670 C C . THR A 1 86 ? 15.349 -12.134 -21.620 1.00 62.75 86 THR A C 1
ATOM 672 O O . THR A 1 86 ? 16.084 -13.074 -21.290 1.00 62.75 86 THR A O 1
ATOM 675 N N . PRO A 1 87 ? 15.346 -11.678 -22.886 1.00 60.16 87 PRO A N 1
ATOM 676 C CA . PRO A 1 87 ? 16.399 -12.069 -23.804 1.00 60.16 87 PRO A CA 1
ATOM 677 C C . PRO A 1 87 ? 17.715 -11.566 -23.206 1.00 60.16 87 PRO A C 1
ATOM 679 O O . PRO A 1 87 ? 17.886 -10.364 -23.000 1.00 60.16 87 PRO A O 1
ATOM 682 N N . LYS A 1 88 ? 18.631 -12.486 -22.868 1.00 57.28 88 LYS A N 1
ATOM 683 C CA . LYS A 1 88 ? 19.998 -12.119 -22.475 1.00 57.28 88 LYS A CA 1
ATOM 684 C C . LYS A 1 88 ? 20.539 -11.173 -23.547 1.00 57.28 88 LYS A C 1
ATOM 686 O O . LYS A 1 88 ? 20.406 -11.520 -24.723 1.00 57.28 88 LYS A O 1
ATOM 691 N N . PRO A 1 89 ? 21.140 -10.027 -23.183 1.00 61.38 89 PRO A N 1
ATOM 692 C CA . PRO A 1 89 ? 21.813 -9.199 -24.166 1.00 61.38 89 PRO A CA 1
ATOM 693 C C . PRO A 1 89 ? 22.828 -10.095 -24.866 1.00 61.38 89 PRO A C 1
ATOM 695 O O . PRO A 1 89 ? 23.722 -10.654 -24.224 1.00 61.38 89 PRO A O 1
ATOM 698 N N . GLU A 1 90 ? 22.626 -10.316 -26.164 1.00 58.00 90 GLU A N 1
ATOM 699 C CA . GLU A 1 90 ? 23.604 -11.003 -26.988 1.00 58.00 90 GLU A CA 1
ATOM 700 C C . GLU A 1 90 ? 24.915 -10.259 -26.774 1.00 58.00 90 GLU A C 1
ATOM 702 O O . GLU A 1 90 ? 24.998 -9.048 -27.000 1.00 58.00 90 GLU A O 1
ATOM 707 N N . THR A 1 91 ? 25.925 -10.961 -26.263 1.00 61.56 91 THR A N 1
ATOM 708 C CA . THR A 1 91 ? 27.284 -10.449 -26.216 1.00 61.56 91 THR A CA 1
ATOM 709 C C . THR A 1 91 ? 27.671 -10.162 -27.655 1.00 61.56 91 THR A C 1
ATOM 711 O O . THR A 1 91 ? 28.134 -11.045 -28.376 1.00 61.56 91 THR A O 1
ATOM 714 N N . LYS A 1 92 ? 27.448 -8.920 -28.104 1.00 59.66 92 LYS A N 1
ATOM 715 C CA . LYS A 1 92 ? 28.053 -8.406 -29.323 1.00 59.66 92 LYS A CA 1
ATOM 716 C C . LYS A 1 92 ? 29.537 -8.633 -29.122 1.00 59.66 92 LYS A C 1
ATOM 718 O O . LYS A 1 92 ? 30.169 -7.930 -28.335 1.00 59.66 92 LYS A O 1
ATOM 723 N N . LYS A 1 93 ? 30.076 -9.669 -29.773 1.00 58.12 93 LYS A N 1
ATOM 724 C CA . LYS A 1 93 ? 31.513 -9.830 -29.919 1.00 58.12 93 LYS A CA 1
ATOM 725 C C . LYS A 1 93 ? 31.973 -8.505 -30.491 1.00 58.12 93 LYS A C 1
ATOM 727 O O . LYS A 1 93 ? 31.596 -8.151 -31.606 1.00 58.12 93 LYS A O 1
ATOM 732 N N . LEU A 1 94 ? 32.664 -7.739 -29.659 1.00 64.50 94 LEU A N 1
ATOM 733 C CA . LEU A 1 94 ? 33.226 -6.460 -30.023 1.00 64.50 94 LEU A CA 1
ATOM 734 C C . LEU A 1 94 ? 34.211 -6.782 -31.148 1.00 64.50 94 LEU A C 1
ATOM 736 O O . LEU A 1 94 ? 35.291 -7.312 -30.894 1.00 64.50 94 LEU A O 1
ATOM 740 N N . ALA A 1 95 ? 33.791 -6.605 -32.400 1.00 63.94 95 ALA A N 1
ATOM 741 C CA . ALA A 1 95 ? 34.700 -6.715 -33.522 1.00 63.94 95 ALA A CA 1
ATOM 742 C C . ALA A 1 95 ? 35.742 -5.618 -33.305 1.00 63.94 95 ALA A C 1
ATOM 744 O O . ALA A 1 95 ? 35.417 -4.431 -33.344 1.00 63.94 95 ALA A O 1
ATOM 745 N N . SER A 1 96 ? 36.961 -6.025 -32.953 1.00 61.59 96 SER A N 1
ATOM 746 C CA . SER A 1 96 ? 38.074 -5.104 -32.766 1.00 61.59 96 SER A CA 1
ATOM 747 C C . SER A 1 96 ? 38.249 -4.294 -34.058 1.00 61.59 96 SER A C 1
ATOM 749 O O . SER A 1 96 ? 38.374 -4.908 -35.122 1.00 61.59 96 SER A O 1
ATOM 751 N N . PRO A 1 97 ? 38.287 -2.948 -34.003 1.00 61.44 97 PRO A N 1
ATOM 752 C CA . PRO A 1 97 ? 38.443 -2.102 -35.190 1.00 61.44 97 PRO A CA 1
ATOM 753 C C . PRO A 1 97 ? 39.770 -2.305 -35.939 1.00 61.44 97 PRO A C 1
ATOM 755 O O . PRO A 1 97 ? 39.959 -1.736 -37.006 1.00 61.44 97 PRO A O 1
ATOM 758 N N . TYR A 1 98 ? 40.694 -3.097 -35.387 1.00 60.19 98 TYR A N 1
ATOM 759 C CA . TYR A 1 98 ? 42.063 -3.252 -35.875 1.00 60.19 98 TYR A CA 1
ATOM 760 C C . TYR A 1 98 ? 42.306 -4.543 -36.670 1.00 60.19 98 TYR A C 1
ATOM 762 O O . TYR A 1 98 ? 43.452 -4.928 -36.856 1.00 60.19 98 TYR A O 1
ATOM 770 N N . THR A 1 99 ? 41.258 -5.226 -37.150 1.00 63.66 99 THR A N 1
ATOM 771 C CA . THR A 1 99 ? 41.435 -6.428 -37.993 1.00 63.66 99 THR A CA 1
ATOM 772 C C . THR A 1 99 ? 41.813 -6.131 -39.449 1.00 63.66 99 THR A C 1
ATOM 774 O O . THR A 1 99 ? 41.940 -7.064 -40.240 1.00 63.66 99 THR A O 1
ATOM 777 N N . SER A 1 100 ? 41.980 -4.869 -39.845 1.00 69.75 100 SER A N 1
ATOM 778 C CA . SER A 1 100 ? 42.635 -4.568 -41.116 1.00 69.75 100 SER A CA 1
ATOM 779 C C . SER A 1 100 ? 44.143 -4.619 -40.897 1.00 69.75 100 SER A C 1
ATOM 781 O O . SER A 1 100 ? 44.735 -3.622 -40.476 1.00 69.75 100 SER A O 1
ATOM 783 N N . ASP A 1 101 ? 44.750 -5.778 -41.156 1.00 70.75 101 ASP A N 1
ATOM 784 C CA . ASP A 1 101 ? 46.204 -5.888 -41.253 1.00 70.75 101 ASP A CA 1
ATOM 785 C C . ASP A 1 101 ? 46.706 -4.784 -42.204 1.00 70.75 101 ASP A C 1
ATOM 787 O O . ASP A 1 101 ? 46.174 -4.653 -43.317 1.00 70.75 101 ASP A O 1
ATOM 791 N N . PRO A 1 102 ? 47.670 -3.937 -41.793 1.00 71.12 102 PRO A N 1
ATOM 792 C CA . PRO A 1 102 ? 48.199 -2.915 -42.681 1.00 71.12 102 PRO A CA 1
ATOM 793 C C . PRO A 1 102 ? 48.786 -3.604 -43.920 1.00 71.12 102 PRO A C 1
ATOM 795 O O . PRO A 1 102 ? 49.421 -4.655 -43.782 1.00 71.12 102 PRO A O 1
ATOM 798 N N . PRO A 1 103 ? 48.586 -3.058 -45.134 1.00 70.44 103 PRO A N 1
ATOM 799 C CA . PRO A 1 103 ? 49.137 -3.667 -46.331 1.00 70.44 103 PRO A CA 1
ATOM 800 C C . PRO A 1 103 ? 50.657 -3.742 -46.178 1.00 70.44 103 PRO A C 1
ATOM 802 O O . PRO A 1 103 ? 51.339 -2.718 -46.136 1.00 70.44 103 PRO A O 1
ATOM 805 N N . MET A 1 104 ? 51.174 -4.968 -46.056 1.00 72.81 104 MET A N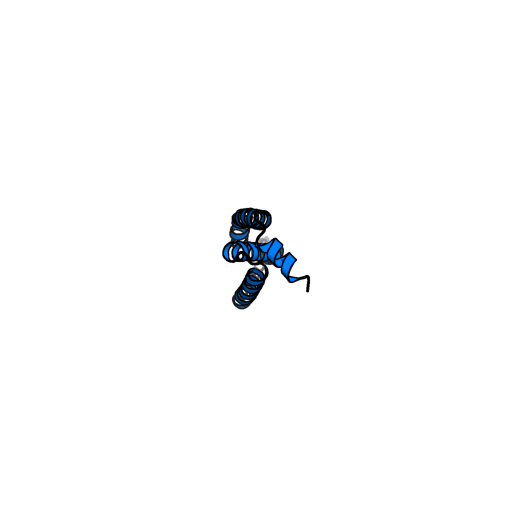 1
ATOM 806 C CA . MET A 1 104 ? 52.608 -5.236 -46.059 1.00 72.81 104 MET A CA 1
ATOM 807 C C . MET A 1 104 ? 53.183 -4.620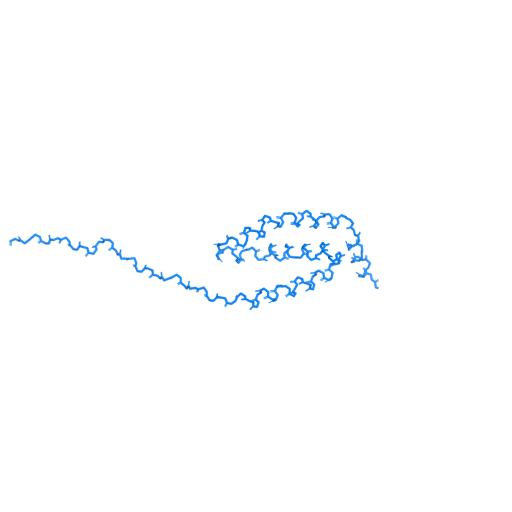 -47.329 1.00 72.81 104 MET A C 1
ATOM 809 O O . MET A 1 104 ? 52.806 -5.016 -48.436 1.00 72.81 104 MET A O 1
ATOM 813 N N . PHE A 1 105 ? 54.061 -3.631 -47.164 1.00 73.31 105 PHE A N 1
ATOM 814 C CA . PHE A 1 105 ? 54.801 -3.046 -48.270 1.00 73.31 105 PHE A CA 1
ATOM 815 C C . PHE A 1 105 ? 55.604 -4.179 -48.912 1.00 73.31 105 PHE A C 1
ATOM 817 O O . PHE A 1 105 ? 56.557 -4.689 -48.322 1.00 73.31 105 PHE A O 1
ATOM 824 N N . LYS A 1 106 ? 55.151 -4.653 -50.076 1.00 67.69 106 LYS A N 1
ATOM 825 C CA . LYS A 1 106 ? 55.888 -5.646 -50.851 1.00 67.69 106 LYS A CA 1
ATOM 826 C C . LYS A 1 106 ? 57.139 -4.953 -51.384 1.00 67.69 106 LYS A C 1
ATOM 828 O O . LYS A 1 106 ? 57.016 -4.017 -52.172 1.00 67.69 106 LYS A O 1
ATOM 833 N N . ALA A 1 107 ? 58.288 -5.380 -50.867 1.00 63.97 107 ALA A N 1
ATOM 834 C CA . ALA A 1 107 ? 59.613 -5.036 -51.370 1.00 63.97 107 ALA A CA 1
ATOM 835 C C . ALA A 1 107 ? 59.858 -5.658 -52.751 1.00 63.97 107 ALA A C 1
ATOM 837 O O . ALA A 1 107 ? 59.280 -6.740 -53.017 1.00 63.97 107 ALA A O 1
#

pLDDT: mean 74.95, std 12.55, range [51.41, 93.94]

Organism: NCBI:txid1070528